Protein AF-A0A256Y0S3-F1 (afdb_monomer_lite)

Foldseek 3Di:
DLVPQDFQWQFCPQDVVVRRHSVDSGTDHPVVSVVCVVPDPDTHTPPPPPPPPVVVVVCVVVVD

pLDDT: mean 74.57, std 10.35, range [51.78, 87.12]

Structure (mmCIF, N/CA/C/O backbone):
data_AF-A0A256Y0S3-F1
#
_entry.id   AF-A0A256Y0S3-F1
#
loop_
_atom_site.group_PDB
_atom_site.id
_atom_site.type_symbol
_atom_site.label_atom_id
_atom_site.label_alt_id
_atom_site.label_comp_id
_atom_site.label_asym_id
_atom_site.label_entity_id
_atom_site.label_seq_id
_atom_site.pdbx_PDB_ins_code
_atom_site.Cartn_x
_atom_site.Cartn_y
_atom_site.Cartn_z
_atom_site.occupancy
_atom_site.B_iso_or_equiv
_atom_site.auth_seq_id
_atom_site.auth_comp_id
_atom_site.auth_asym_id
_atom_site.auth_atom_id
_atom_site.pdbx_PDB_model_num
ATOM 1 N N . LYS A 1 1 ? -6.849 6.604 -1.848 1.00 62.53 1 LYS A N 1
ATOM 2 C CA . LYS A 1 1 ? -7.912 6.075 -0.940 1.00 62.53 1 LYS A CA 1
ATOM 3 C C . LYS A 1 1 ? -7.661 4.587 -0.725 1.00 62.53 1 LYS A C 1
ATOM 5 O O . LYS A 1 1 ? -7.374 3.916 -1.704 1.00 62.53 1 LYS A O 1
ATOM 10 N N . THR A 1 2 ? -7.831 4.054 0.490 1.00 75.00 2 THR A N 1
ATOM 11 C CA . THR A 1 2 ? -7.586 2.619 0.780 1.00 75.00 2 THR A CA 1
ATOM 12 C C . THR A 1 2 ? -8.526 1.644 0.051 1.00 75.00 2 THR A C 1
ATOM 14 O O . THR A 1 2 ? -8.258 0.444 0.002 1.00 75.00 2 THR A O 1
ATOM 17 N N . LYS A 1 3 ? -9.604 2.149 -0.570 1.00 71.94 3 LYS A N 1
ATOM 18 C CA . LYS A 1 3 ? -10.484 1.372 -1.461 1.00 71.94 3 LYS A CA 1
ATOM 19 C C . LYS A 1 3 ? -9.778 0.829 -2.712 1.00 71.94 3 LYS A C 1
ATOM 21 O O . LYS A 1 3 ? -10.206 -0.207 -3.198 1.00 71.94 3 LYS A O 1
ATOM 26 N N . ASN A 1 4 ? -8.702 1.469 -3.173 1.00 78.62 4 ASN A N 1
ATOM 27 C CA . ASN A 1 4 ? -8.019 1.098 -4.419 1.00 78.62 4 ASN A CA 1
ATOM 28 C C . ASN A 1 4 ? -6.736 0.283 -4.195 1.00 78.62 4 ASN A C 1
ATOM 30 O O . ASN A 1 4 ? -6.018 0.050 -5.155 1.00 78.62 4 ASN A O 1
ATOM 34 N N . LEU A 1 5 ? -6.438 -0.118 -2.952 1.00 81.38 5 LEU A N 1
ATOM 35 C CA . LEU A 1 5 ? -5.262 -0.939 -2.655 1.00 81.38 5 LEU A CA 1
ATOM 36 C C . LEU A 1 5 ? -5.393 -2.320 -3.298 1.00 81.38 5 LEU A C 1
ATOM 38 O O . LEU A 1 5 ? -6.429 -2.976 -3.124 1.00 81.38 5 LEU A O 1
ATOM 42 N N . GLN A 1 6 ? -4.330 -2.741 -3.970 1.00 83.00 6 GLN A N 1
ATOM 43 C CA . GLN A 1 6 ? -4.162 -4.058 -4.561 1.00 83.00 6 GLN A CA 1
ATOM 44 C C . GLN A 1 6 ? -3.024 -4.816 -3.877 1.00 83.00 6 GLN A C 1
ATOM 46 O O . GLN A 1 6 ? -2.167 -4.247 -3.200 1.00 83.00 6 GLN A O 1
ATOM 51 N N . GLU A 1 7 ? -3.066 -6.137 -4.009 1.00 83.94 7 GLU A N 1
ATOM 52 C CA . GLU A 1 7 ? -1.990 -7.001 -3.537 1.00 83.94 7 GLU A CA 1
ATOM 53 C C . GLU A 1 7 ? -0.707 -6.690 -4.313 1.00 83.94 7 GLU A C 1
ATOM 55 O O . GLU A 1 7 ? -0.743 -6.560 -5.535 1.00 83.94 7 GLU A O 1
ATOM 60 N N . GLY A 1 8 ? 0.408 -6.536 -3.601 1.00 81.06 8 GLY A N 1
ATOM 61 C CA . GLY A 1 8 ? 1.684 -6.123 -4.188 1.00 81.06 8 GLY A CA 1
ATOM 62 C C . GLY A 1 8 ? 1.949 -4.613 -4.173 1.00 81.06 8 GLY A C 1
ATOM 63 O O . GLY A 1 8 ? 3.081 -4.212 -4.435 1.00 81.06 8 GLY A O 1
ATOM 64 N N . ASP A 1 9 ? 0.974 -3.773 -3.799 1.00 81.12 9 ASP A N 1
ATOM 65 C CA . ASP A 1 9 ? 1.206 -2.332 -3.637 1.00 81.12 9 ASP A CA 1
ATOM 66 C C . ASP A 1 9 ? 2.241 -2.062 -2.532 1.00 81.12 9 ASP A C 1
ATOM 68 O O . ASP A 1 9 ? 2.173 -2.610 -1.429 1.00 81.12 9 ASP A O 1
ATOM 72 N N . VAL A 1 10 ? 3.190 -1.163 -2.797 1.00 83.44 10 VAL A N 1
ATOM 73 C CA . VAL A 1 10 ? 4.219 -0.785 -1.820 1.00 83.44 10 VAL A CA 1
ATOM 74 C C . VAL A 1 10 ? 3.760 0.447 -1.053 1.00 83.44 10 VAL A C 1
ATOM 76 O O . VAL A 1 10 ? 3.509 1.500 -1.631 1.00 83.44 10 VAL A O 1
ATOM 79 N N . ILE A 1 11 ? 3.682 0.368 0.271 1.00 84.69 11 ILE A N 1
ATOM 80 C CA . ILE A 1 11 ? 3.252 1.508 1.093 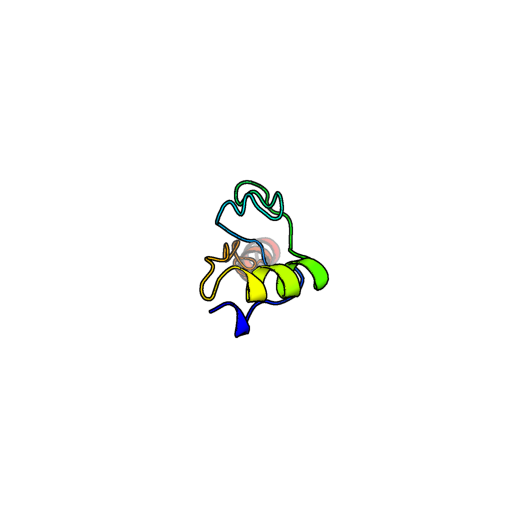1.00 84.69 11 ILE A CA 1
ATOM 81 C C . ILE A 1 11 ? 4.418 2.471 1.334 1.00 84.69 11 ILE A C 1
ATOM 83 O O . ILE A 1 11 ? 5.510 2.059 1.706 1.00 84.69 11 ILE A O 1
ATOM 87 N N . ALA A 1 12 ? 4.187 3.776 1.162 1.00 81.62 12 ALA A N 1
ATOM 88 C CA . ALA A 1 12 ? 5.199 4.812 1.387 1.00 81.62 12 ALA A CA 1
ATOM 89 C C . ALA A 1 12 ? 5.361 5.199 2.863 1.00 81.62 12 ALA A C 1
ATOM 91 O O . ALA A 1 12 ? 6.406 5.705 3.272 1.00 81.62 12 ALA A O 1
ATOM 92 N N . GLU A 1 13 ? 4.332 4.967 3.675 1.00 81.75 13 GLU A N 1
ATOM 93 C CA . GLU A 1 13 ? 4.297 5.361 5.080 1.00 81.75 13 GLU A CA 1
ATOM 94 C C . GLU A 1 13 ? 4.704 4.234 6.033 1.00 81.75 13 GLU A C 1
ATOM 96 O O . GLU A 1 13 ? 4.594 3.043 5.745 1.00 81.75 13 GLU A O 1
ATOM 101 N N . LYS A 1 14 ? 5.112 4.610 7.246 1.00 82.06 14 LYS A N 1
ATOM 102 C CA . LYS A 1 14 ? 5.275 3.658 8.347 1.00 82.06 14 LYS A CA 1
ATOM 103 C C . LYS A 1 14 ? 3.937 3.440 9.058 1.00 82.06 14 LYS A C 1
ATOM 105 O O . LYS A 1 14 ? 3.381 4.374 9.635 1.00 82.06 14 LYS A O 1
ATOM 110 N N . ILE A 1 15 ? 3.461 2.197 9.104 1.00 81.12 15 ILE A N 1
ATOM 111 C CA . ILE A 1 15 ? 2.266 1.789 9.855 1.00 81.12 15 ILE A CA 1
ATOM 112 C C . ILE A 1 15 ? 2.712 0.922 11.036 1.00 81.12 15 ILE A C 1
ATOM 114 O O . ILE A 1 15 ? 2.833 -0.296 10.924 1.00 81.12 15 ILE A O 1
ATOM 118 N N . LYS A 1 16 ? 2.930 1.551 12.202 1.00 78.44 16 LYS A N 1
ATOM 119 C CA . LYS A 1 16 ? 3.425 0.871 13.419 1.00 78.44 16 LYS A CA 1
ATOM 120 C C . LYS A 1 16 ? 2.566 -0.336 13.831 1.00 78.44 16 LYS A C 1
ATOM 122 O O . LYS A 1 16 ? 3.120 -1.364 14.187 1.00 78.44 16 LYS A O 1
ATOM 127 N N . LYS A 1 17 ? 1.232 -0.231 13.732 1.00 80.00 17 LYS A N 1
ATOM 128 C CA . LYS A 1 17 ? 0.285 -1.306 14.102 1.00 80.00 17 LYS A CA 1
ATOM 129 C C . LYS A 1 17 ? 0.442 -2.592 13.288 1.00 80.00 17 LYS A C 1
ATOM 131 O O . LYS A 1 17 ? 0.050 -3.645 13.768 1.00 80.00 17 LYS A O 1
ATOM 136 N N . LEU A 1 18 ? 0.960 -2.493 12.066 1.00 77.31 18 LEU A N 1
ATOM 137 C CA . LEU A 1 18 ? 1.139 -3.631 11.162 1.00 77.31 18 LEU A CA 1
ATOM 138 C C . LEU A 1 18 ? 2.609 -3.971 10.942 1.00 77.31 18 LEU A C 1
ATOM 140 O O . LEU A 1 18 ? 2.923 -4.781 10.085 1.00 77.31 18 LEU A O 1
ATOM 144 N N . ASN A 1 19 ? 3.510 -3.325 11.687 1.00 78.12 19 ASN A N 1
ATOM 145 C CA . ASN A 1 19 ? 4.952 -3.406 11.475 1.00 78.12 19 ASN A CA 1
ATOM 146 C C . ASN A 1 19 ? 5.388 -3.119 10.018 1.00 78.12 19 ASN A C 1
ATOM 148 O O . ASN A 1 19 ? 6.474 -3.506 9.595 1.00 78.12 19 ASN A O 1
ATOM 152 N N . ILE A 1 20 ? 4.559 -2.398 9.252 1.00 78.00 20 ILE A N 1
ATOM 153 C CA . ILE A 1 20 ? 4.863 -2.010 7.874 1.00 78.00 20 ILE A CA 1
ATOM 154 C C . ILE A 1 20 ? 5.752 -0.775 7.935 1.00 78.00 20 ILE A C 1
ATOM 156 O O . ILE A 1 20 ? 5.405 0.242 8.547 1.00 78.00 20 ILE A O 1
ATOM 160 N N . ASN A 1 21 ? 6.912 -0.853 7.297 1.00 76.56 21 ASN A N 1
ATOM 161 C CA . ASN A 1 21 ? 7.851 0.249 7.207 1.00 76.56 21 ASN A CA 1
ATOM 162 C C . ASN A 1 21 ? 7.975 0.674 5.748 1.00 76.56 21 ASN A C 1
ATOM 164 O O . ASN A 1 21 ? 8.571 -0.057 4.971 1.00 76.56 21 ASN A O 1
ATOM 168 N N . GLY A 1 22 ? 7.495 1.868 5.392 1.00 69.56 22 GLY A N 1
ATOM 169 C CA . GLY A 1 22 ? 7.562 2.360 4.012 1.00 69.56 22 GLY A CA 1
ATOM 170 C C . GLY A 1 22 ? 8.971 2.591 3.451 1.00 69.56 22 GLY A C 1
ATOM 171 O O . GLY A 1 22 ? 9.132 2.923 2.278 1.00 69.56 22 GLY A O 1
ATOM 172 N N . LYS A 1 23 ? 10.026 2.394 4.255 1.00 70.81 23 LYS A N 1
ATOM 173 C CA . LYS A 1 23 ? 11.400 2.249 3.744 1.00 70.81 23 LYS A CA 1
ATOM 174 C C . LYS A 1 23 ? 11.631 0.917 3.021 1.00 70.81 23 LYS A C 1
ATOM 176 O O . LYS A 1 23 ? 12.506 0.861 2.166 1.00 70.81 23 LYS A O 1
ATOM 181 N N . ARG A 1 24 ? 10.872 -0.128 3.354 1.00 69.12 24 ARG A N 1
ATOM 182 C CA . ARG A 1 24 ? 10.931 -1.429 2.684 1.00 69.12 24 ARG A CA 1
ATOM 183 C C . ARG A 1 24 ? 10.134 -1.363 1.385 1.00 69.12 24 ARG A C 1
ATOM 185 O O . ARG A 1 24 ? 9.010 -0.871 1.372 1.00 69.12 24 ARG A O 1
ATOM 192 N N . TYR A 1 25 ? 10.729 -1.856 0.304 1.00 69.44 25 TYR A N 1
ATOM 193 C CA . TYR A 1 25 ? 10.066 -2.044 -0.988 1.00 69.44 25 TYR A CA 1
ATOM 194 C C . TYR A 1 25 ? 9.342 -3.394 -1.007 1.00 69.44 25 TYR A C 1
ATOM 196 O O . TYR A 1 25 ? 9.587 -4.234 -1.862 1.00 69.44 25 TYR A O 1
ATOM 204 N N . GLU A 1 26 ? 8.516 -3.626 0.010 1.00 76.06 26 GLU A N 1
ATOM 205 C CA . GLU A 1 26 ? 7.802 -4.883 0.212 1.00 76.06 26 GLU A CA 1
ATOM 206 C C . GLU A 1 26 ? 6.331 -4.661 -0.144 1.00 76.06 26 GLU A C 1
ATOM 208 O O . GLU A 1 26 ? 5.703 -3.715 0.345 1.00 76.06 26 GLU A O 1
ATOM 213 N N . GLY A 1 27 ? 5.814 -5.484 -1.055 1.00 80.00 27 GLY A N 1
ATOM 214 C CA . GLY A 1 27 ? 4.416 -5.434 -1.466 1.00 80.00 27 GLY A CA 1
ATOM 215 C C . GLY A 1 27 ? 3.506 -5.949 -0.355 1.00 80.00 27 GLY A C 1
ATO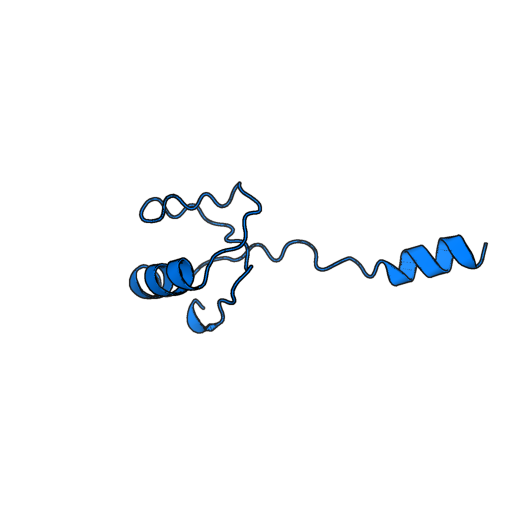M 216 O O . GLY A 1 27 ? 3.841 -6.907 0.340 1.00 80.00 27 GLY A O 1
ATOM 217 N N . ILE A 1 28 ? 2.351 -5.315 -0.173 1.00 85.31 28 ILE A N 1
ATOM 218 C CA . ILE A 1 28 ? 1.388 -5.728 0.853 1.00 85.31 28 ILE A CA 1
ATOM 219 C C . ILE A 1 28 ? 0.565 -6.942 0.421 1.00 85.31 28 ILE A C 1
ATOM 221 O O . ILE A 1 28 ? 0.123 -7.040 -0.726 1.00 85.31 28 ILE A O 1
ATOM 225 N N . SER A 1 29 ? 0.301 -7.832 1.376 1.00 85.38 29 SER A N 1
ATOM 226 C CA . SER A 1 29 ? -0.595 -8.977 1.202 1.00 85.38 29 SER A CA 1
ATOM 227 C C . SER A 1 29 ? -2.073 -8.563 1.260 1.00 85.38 29 SER A C 1
ATOM 229 O O . SER A 1 29 ? -2.431 -7.517 1.818 1.00 85.38 29 SER A O 1
ATOM 231 N N . LYS A 1 30 ? -2.977 -9.416 0.757 1.00 85.50 30 LYS A N 1
ATOM 232 C CA . LYS A 1 30 ? -4.436 -9.231 0.923 1.00 85.50 30 LYS A CA 1
ATOM 233 C C . LYS A 1 30 ? -4.871 -9.073 2.381 1.00 85.50 30 LYS A C 1
ATOM 235 O O . LYS A 1 30 ? -5.760 -8.272 2.684 1.00 85.50 30 LYS A O 1
ATOM 240 N N . GLU A 1 31 ? -4.249 -9.815 3.287 1.00 85.88 31 GLU A N 1
ATOM 241 C CA . GLU A 1 31 ? -4.554 -9.776 4.718 1.00 85.88 31 GLU A CA 1
ATOM 242 C C . GLU A 1 31 ? -4.197 -8.418 5.322 1.00 85.88 31 GLU A C 1
ATOM 244 O O . GLU A 1 31 ? -4.968 -7.845 6.101 1.00 85.88 31 GLU A O 1
ATOM 249 N N . ASP A 1 32 ? -3.062 -7.857 4.910 1.00 83.88 32 ASP A N 1
ATOM 250 C CA . ASP A 1 32 ? -2.630 -6.539 5.353 1.00 83.88 32 ASP A CA 1
ATOM 251 C C . ASP A 1 32 ? -3.530 -5.440 4.800 1.00 83.88 32 ASP A C 1
ATOM 253 O O . ASP A 1 32 ? -3.882 -4.528 5.548 1.00 83.88 32 ASP A O 1
ATOM 257 N N . ILE A 1 33 ? -4.010 -5.555 3.555 1.00 85.94 33 ILE A N 1
ATOM 258 C CA . ILE A 1 33 ? -4.983 -4.617 2.966 1.00 85.94 33 ILE A CA 1
ATOM 259 C C . ILE A 1 33 ? -6.256 -4.532 3.816 1.00 85.94 33 ILE A C 1
ATOM 261 O O . ILE A 1 33 ? -6.764 -3.434 4.072 1.00 85.94 33 ILE A O 1
ATOM 265 N N . LEU A 1 34 ? -6.775 -5.667 4.291 1.00 86.00 34 LEU A N 1
ATOM 266 C CA . LEU A 1 34 ? -7.961 -5.689 5.152 1.00 86.00 34 LEU A CA 1
ATOM 267 C C . LEU A 1 34 ? -7.703 -4.983 6.485 1.00 86.00 34 LEU A C 1
ATOM 269 O O . LEU A 1 34 ? -8.535 -4.189 6.935 1.00 86.00 34 LEU A O 1
ATOM 273 N N . LYS A 1 35 ? -6.547 -5.229 7.107 1.00 87.12 35 LYS A N 1
ATOM 274 C CA . LYS A 1 35 ? -6.171 -4.569 8.365 1.00 87.12 35 LYS A CA 1
ATOM 275 C C . LYS A 1 35 ? -5.963 -3.065 8.161 1.00 87.12 35 LYS A C 1
ATOM 277 O O . LYS A 1 35 ? -6.455 -2.254 8.942 1.00 87.12 35 LYS A O 1
ATOM 282 N N . ILE A 1 36 ? -5.309 -2.683 7.072 1.00 85.44 36 ILE A N 1
ATOM 283 C CA . ILE A 1 36 ? -5.085 -1.302 6.649 1.00 85.44 36 ILE A CA 1
ATOM 284 C C . ILE A 1 36 ? -6.405 -0.544 6.495 1.00 85.44 36 ILE A C 1
ATOM 286 O O . ILE A 1 36 ? -6.547 0.554 7.038 1.00 85.44 36 ILE A O 1
ATOM 290 N N . ARG A 1 37 ? -7.380 -1.132 5.792 1.00 84.25 37 ARG A N 1
AT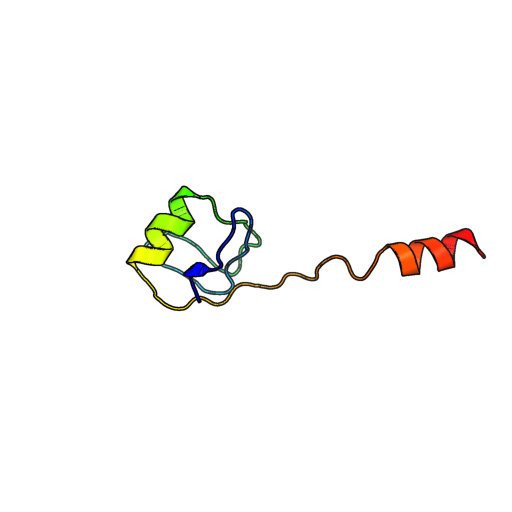OM 291 C CA . ARG A 1 37 ? -8.698 -0.521 5.556 1.00 84.25 37 ARG A CA 1
ATOM 292 C C . ARG A 1 37 ? -9.449 -0.234 6.856 1.00 84.25 37 ARG A C 1
ATOM 294 O O . ARG A 1 37 ? -10.193 0.740 6.909 1.00 84.25 37 ARG A O 1
ATOM 301 N N . LYS A 1 38 ? -9.230 -1.043 7.899 1.00 84.75 38 LYS A N 1
ATOM 302 C CA . LYS A 1 38 ? -9.811 -0.840 9.237 1.00 84.75 38 LYS A CA 1
ATOM 303 C C . LYS A 1 38 ? -9.113 0.264 10.037 1.00 84.75 38 LYS A C 1
ATOM 305 O O . LYS A 1 38 ? -9.740 0.871 10.896 1.00 84.75 38 LYS A O 1
ATOM 310 N N . ILE A 1 39 ? -7.830 0.522 9.782 1.00 84.25 39 ILE A N 1
ATOM 311 C CA . ILE A 1 39 ? -7.026 1.477 10.563 1.00 84.25 39 ILE A CA 1
ATOM 312 C C . ILE A 1 39 ? -7.047 2.880 9.943 1.00 84.25 39 ILE A C 1
ATOM 314 O O . ILE A 1 39 ? -7.123 3.868 10.670 1.00 84.25 39 ILE A O 1
ATOM 318 N N . LYS A 1 40 ? -6.950 2.986 8.612 1.00 80.12 40 LYS A N 1
ATOM 319 C CA . LYS A 1 40 ? -6.833 4.267 7.899 1.00 80.12 40 LYS A CA 1
ATOM 320 C C . LYS A 1 40 ? -7.736 4.325 6.663 1.00 80.12 40 LYS A C 1
ATOM 322 O O . LYS A 1 40 ? -7.855 3.381 5.884 1.00 80.12 40 LYS A O 1
ATOM 327 N N . LYS A 1 41 ? -8.309 5.509 6.426 1.00 75.81 41 LYS A N 1
ATOM 328 C CA . LYS A 1 41 ? -9.106 5.829 5.224 1.00 75.81 41 LYS A CA 1
ATOM 329 C C . LYS A 1 41 ? -8.234 6.249 4.026 1.00 75.81 41 LYS A C 1
ATOM 331 O O . LYS A 1 41 ? -8.621 6.074 2.865 1.00 75.81 41 LYS A O 1
ATOM 336 N N . TYR A 1 42 ? -7.037 6.766 4.306 1.00 78.50 42 TYR A N 1
ATOM 337 C CA . TYR A 1 42 ? -6.077 7.266 3.322 1.00 78.50 42 TYR A CA 1
ATOM 338 C C . TYR A 1 42 ? -4.669 6.775 3.659 1.00 78.50 42 TYR A C 1
ATOM 340 O O . TYR A 1 42 ? -4.269 6.829 4.819 1.00 78.50 42 TYR A O 1
ATOM 348 N N . ILE A 1 43 ? -3.959 6.287 2.642 1.00 79.88 43 ILE A N 1
ATOM 349 C CA . ILE A 1 43 ? -2.568 5.824 2.692 1.00 79.88 43 ILE A CA 1
ATOM 350 C C . ILE A 1 43 ? -1.885 6.282 1.412 1.00 79.88 43 ILE A C 1
ATOM 352 O O . ILE A 1 43 ? -2.518 6.284 0.351 1.00 79.88 43 ILE A O 1
ATOM 356 N N . TYR A 1 44 ? -0.611 6.642 1.542 1.00 78.12 44 TYR A N 1
ATOM 357 C CA . TYR A 1 44 ? 0.276 6.905 0.421 1.00 78.12 44 TYR A CA 1
ATOM 358 C C . TYR A 1 44 ? 0.958 5.609 0.002 1.00 78.12 44 TYR A C 1
ATOM 360 O O . TYR A 1 44 ? 1.543 4.893 0.820 1.00 78.12 44 TYR A O 1
ATOM 368 N N . ILE A 1 45 ? 0.855 5.321 -1.284 1.00 79.75 45 ILE A N 1
ATOM 369 C CA . ILE A 1 45 ? 1.495 4.190 -1.942 1.00 79.75 45 ILE A CA 1
ATOM 370 C C . ILE A 1 45 ? 2.733 4.769 -2.626 1.00 79.75 45 ILE A C 1
ATOM 372 O O . ILE A 1 45 ? 2.678 5.867 -3.182 1.00 79.75 45 ILE A O 1
ATOM 376 N N . LYS A 1 46 ? 3.867 4.078 -2.538 1.00 77.94 46 LYS A N 1
ATOM 377 C CA . LYS A 1 46 ? 4.980 4.334 -3.440 1.00 77.94 46 LYS A CA 1
ATOM 378 C C . LYS A 1 46 ? 4.535 3.807 -4.791 1.00 77.94 46 LYS A C 1
ATOM 380 O O . LYS A 1 46 ? 4.566 2.599 -5.008 1.00 77.94 46 LYS A O 1
ATOM 385 N N . ASP A 1 47 ? 4.161 4.708 -5.688 1.00 63.78 47 ASP A N 1
ATOM 386 C CA . ASP A 1 47 ? 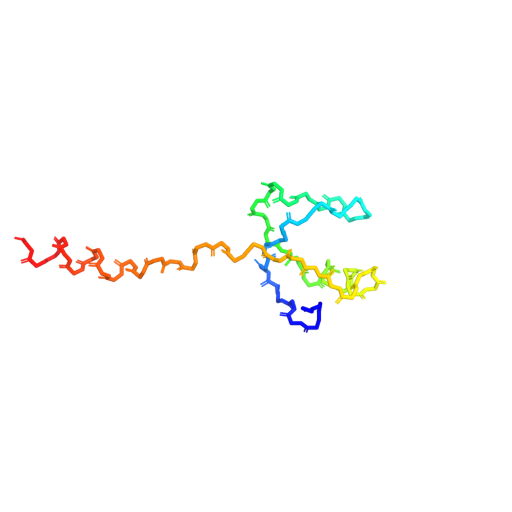4.227 4.431 -7.119 1.00 63.78 47 ASP A CA 1
ATOM 387 C C . ASP A 1 47 ? 5.713 4.255 -7.468 1.00 63.78 47 ASP A C 1
ATOM 389 O O . ASP A 1 47 ? 6.389 5.161 -7.953 1.00 63.78 47 ASP A O 1
ATOM 393 N N . GLY A 1 48 ? 6.272 3.102 -7.089 1.00 54.84 48 GLY A N 1
ATOM 394 C CA . GLY A 1 48 ? 7.589 2.678 -7.524 1.00 54.84 48 GLY A CA 1
ATOM 395 C C . GLY A 1 48 ? 7.560 2.667 -9.039 1.00 54.84 48 GLY A C 1
ATOM 396 O O . GLY A 1 48 ? 6.623 2.110 -9.606 1.00 54.84 48 GLY A O 1
ATOM 397 N N . VAL A 1 49 ? 8.536 3.352 -9.644 1.00 53.78 49 VAL A N 1
ATOM 398 C CA . VAL A 1 49 ? 8.760 3.501 -11.086 1.00 53.78 49 VAL A CA 1
ATOM 399 C C . VAL A 1 49 ? 8.197 2.286 -11.813 1.00 53.78 49 VAL A C 1
ATOM 401 O O . VAL A 1 49 ? 8.833 1.234 -11.862 1.00 53.78 49 VAL A O 1
ATOM 404 N N . ARG A 1 50 ? 6.966 2.411 -12.326 1.00 53.62 50 ARG A N 1
ATOM 405 C CA . ARG A 1 50 ? 6.422 1.435 -13.263 1.00 53.62 50 ARG A CA 1
ATOM 406 C C . ARG A 1 50 ? 7.380 1.508 -14.421 1.00 53.62 50 ARG A C 1
ATOM 408 O O . ARG A 1 50 ? 7.345 2.530 -15.095 1.00 53.62 50 ARG A O 1
ATOM 415 N N . TYR A 1 51 ? 8.277 0.523 -14.520 1.00 52.09 51 TYR A N 1
ATOM 416 C CA . TYR A 1 51 ? 9.139 0.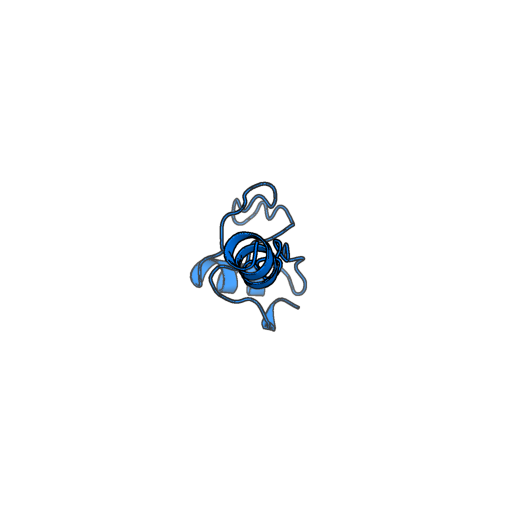239 -15.660 1.00 52.09 51 TYR A CA 1
ATOM 417 C C . TYR A 1 51 ? 9.107 1.395 -16.655 1.00 52.09 51 TYR A C 1
ATOM 419 O O . TYR A 1 51 ? 8.246 1.404 -17.539 1.00 52.09 51 TYR A O 1
ATOM 427 N N . ALA A 1 52 ? 9.965 2.411 -16.457 1.00 52.28 52 ALA A N 1
ATOM 428 C CA . ALA A 1 52 ? 10.228 3.373 -17.525 1.00 52.28 52 ALA A CA 1
ATOM 429 C C . ALA A 1 52 ? 10.414 2.514 -18.775 1.00 52.28 52 ALA A C 1
ATOM 431 O O . ALA A 1 52 ? 11.198 1.569 -18.659 1.00 52.28 52 ALA A O 1
ATOM 432 N N . PRO A 1 53 ? 9.609 2.693 -19.841 1.00 51.78 53 PRO A N 1
ATOM 433 C CA . PRO A 1 53 ? 9.269 1.599 -20.736 1.00 51.78 53 PRO A CA 1
ATOM 434 C C . PRO A 1 53 ? 10.577 1.010 -21.222 1.00 51.78 53 PRO A C 1
ATOM 436 O O . PRO A 1 53 ? 11.292 1.648 -21.991 1.00 51.78 53 PRO A O 1
ATOM 439 N N . THR A 1 54 ? 10.948 -0.160 -20.700 1.00 56.38 54 THR A N 1
ATOM 440 C CA . THR A 1 54 ? 12.256 -0.750 -20.998 1.00 56.38 54 THR A CA 1
ATOM 441 C C . THR A 1 54 ? 12.366 -0.982 -22.496 1.00 56.38 54 THR A C 1
ATOM 443 O O . THR A 1 54 ? 13.468 -0.934 -23.027 1.00 56.38 54 THR A O 1
ATOM 446 N N . PHE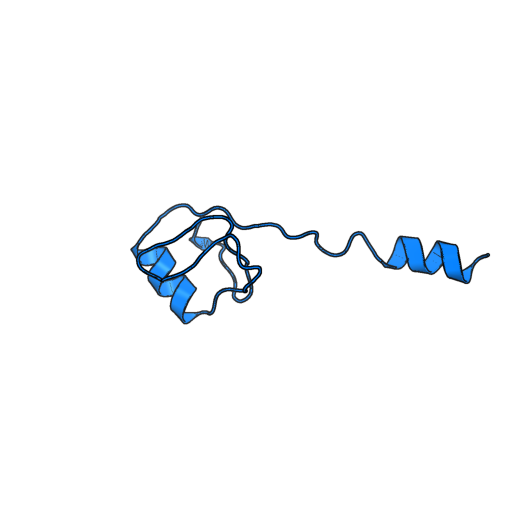 A 1 55 ? 11.215 -1.090 -23.168 1.00 58.44 55 PHE A N 1
ATOM 447 C CA . PHE A 1 55 ? 11.011 -1.004 -24.607 1.00 58.44 55 PHE A CA 1
ATOM 448 C C . PHE A 1 55 ? 11.757 0.151 -25.296 1.00 58.44 55 PHE A C 1
ATOM 450 O O . PHE A 1 55 ? 12.408 -0.087 -26.308 1.00 58.44 55 PHE A O 1
ATOM 457 N N . PHE A 1 56 ? 11.741 1.378 -24.753 1.00 58.91 56 PHE A N 1
ATOM 458 C CA . PHE A 1 56 ? 12.487 2.497 -25.349 1.00 58.91 56 PHE A CA 1
ATOM 459 C C . PHE A 1 56 ? 13.993 2.226 -25.351 1.00 58.91 56 PHE A C 1
ATOM 461 O O . PHE A 1 56 ? 14.653 2.446 -26.361 1.00 58.91 56 PHE A O 1
ATOM 468 N N . PHE A 1 57 ? 14.533 1.691 -24.254 1.00 64.56 57 PHE A N 1
ATOM 469 C CA . PHE A 1 57 ? 15.946 1.314 -24.199 1.00 64.56 57 PHE A CA 1
ATOM 470 C C . PHE A 1 57 ? 16.246 0.092 -25.072 1.00 64.56 57 PHE A C 1
ATOM 472 O O . PHE A 1 57 ? 17.296 0.046 -25.704 1.00 64.56 57 PHE A O 1
ATOM 479 N N . THR A 1 58 ? 15.323 -0.870 -25.167 1.00 67.69 58 THR A N 1
ATOM 480 C CA . THR A 1 58 ? 15.516 -2.052 -26.023 1.00 67.69 58 THR A CA 1
ATOM 481 C C . THR A 1 58 ? 15.574 -1.668 -27.499 1.00 67.69 58 THR A C 1
ATOM 483 O O . THR A 1 58 ? 16.408 -2.206 -28.212 1.00 67.69 58 THR A O 1
ATOM 486 N N . ILE A 1 59 ? 14.768 -0.702 -27.953 1.00 68.94 59 ILE A N 1
ATOM 487 C CA . ILE A 1 59 ? 14.841 -0.193 -29.332 1.00 68.94 59 ILE A CA 1
ATOM 488 C C . ILE A 1 59 ? 16.188 0.487 -29.601 1.00 68.94 59 ILE A C 1
ATOM 490 O O . ILE A 1 59 ? 16.806 0.216 -30.624 1.00 68.94 59 ILE A O 1
ATOM 494 N N . VAL A 1 60 ? 16.671 1.341 -28.693 1.00 72.69 60 VAL A N 1
ATOM 495 C CA . VAL A 1 60 ? 17.936 2.069 -28.901 1.00 72.69 60 VAL A CA 1
ATOM 496 C C . VAL A 1 60 ? 19.137 1.120 -28.980 1.00 72.69 60 VAL A C 1
ATOM 498 O O . VAL A 1 60 ? 19.991 1.312 -29.835 1.00 72.69 60 VAL A O 1
ATOM 501 N N . PHE A 1 61 ? 19.198 0.083 -28.140 1.00 70.62 61 PHE A N 1
ATOM 502 C CA . PHE A 1 61 ? 20.313 -0.875 -28.152 1.00 70.62 61 PHE A CA 1
ATOM 503 C C . PHE A 1 61 ? 20.234 -1.940 -29.255 1.00 70.62 61 PHE A C 1
ATOM 505 O O . PHE A 1 61 ? 21.236 -2.594 -29.510 1.00 70.62 61 PHE A O 1
ATOM 512 N N . PHE A 1 62 ? 19.066 -2.156 -29.867 1.00 73.62 62 PHE A N 1
ATOM 513 C CA . PHE A 1 62 ? 18.881 -3.187 -30.899 1.00 73.62 62 PHE A CA 1
ATOM 514 C C . PHE A 1 62 ? 18.886 -2.622 -32.332 1.00 73.62 62 PHE A C 1
ATOM 516 O O . PHE A 1 62 ? 19.004 -3.386 -33.284 1.00 73.62 62 PHE A O 1
ATOM 523 N N . VAL A 1 63 ? 18.721 -1.302 -32.494 1.00 72.00 63 VAL A N 1
ATOM 524 C CA . VAL A 1 63 ? 18.713 -0.605 -33.799 1.00 72.00 63 VAL A CA 1
ATOM 525 C C . VAL A 1 63 ? 20.054 0.087 -34.114 1.00 72.00 63 VAL A C 1
ATOM 527 O O . VAL A 1 63 ? 20.273 0.472 -35.262 1.00 72.00 63 VAL A O 1
ATOM 530 N N . ILE A 1 64 ? 20.952 0.229 -33.132 1.00 55.81 64 ILE A N 1
ATOM 531 C CA . ILE A 1 64 ? 22.365 0.621 -33.329 1.00 55.81 64 ILE A CA 1
ATOM 532 C C . ILE A 1 64 ? 23.195 -0.638 -33.571 1.00 55.81 64 ILE A C 1
ATOM 534 O O . ILE A 1 64 ? 24.032 -0.609 -34.499 1.00 55.81 64 ILE A O 1
#

Sequence (64 aa):
KTKNLQEGDVIAEKIKKLNINGKRYEGISKEDILKIRKIKKYIYIKDGVRYAPTFFFTIVFFVI

Radius of gyration: 15.94 Å; chains: 1; bounding box: 33×17×48 Å

Secondary structure (DSSP, 8-state):
-GGG--TTPEE-S-BGGGTB-TTS--BPPHHHHHHHHHH-S---EE-------HHHHHHHHHH-